Protein AF-A0A852YYV8-F1 (afdb_monomer_lite)

Sequence (113 aa):
MIDIGVHVNAPAAAVASEHDHPEGDKSMAGVEEVRAGIALANQKASESVAALQQATLSLEEAQQALANATQGSGQEEIQHAYGMLAEAAQSLNGVQGTINASITSAENYAGRL

pLDDT: mean 83.23, std 17.16, range [45.53, 97.81]

Foldseek 3Di:
DDDDDDDDDDDDDDDDDPPPDPPPPVVVVVLVVLLVVLVVLLVVLVVVLVVLVVVLVVLVVVLVVLCVVCVVPPDVVSVVVNVVSVVSSVVSVVVSVVSVVVNVVSVVVSVVD

Organism: NCBI:txid1470178

Structure (mmCIF, N/CA/C/O backbone):
data_AF-A0A852YYV8-F1
#
_entry.id   AF-A0A852YYV8-F1
#
loop_
_atom_site.group_PDB
_atom_site.id
_atom_site.type_symbol
_atom_site.label_atom_id
_atom_site.label_alt_id
_atom_site.label_comp_id
_atom_site.label_asym_id
_atom_site.label_entity_id
_atom_site.label_seq_id
_atom_site.pdbx_PDB_ins_code
_atom_site.Cartn_x
_atom_site.Cartn_y
_atom_site.Cartn_z
_atom_site.occupancy
_atom_site.B_iso_or_equiv
_atom_site.auth_seq_id
_atom_site.auth_comp_id
_atom_site.auth_asym_id
_atom_site.auth_atom_id
_atom_site.pdbx_PDB_model_num
ATOM 1 N N . MET A 1 1 ? 58.011 -47.202 -66.167 1.00 45.53 1 MET A N 1
ATOM 2 C CA . MET A 1 1 ? 58.289 -46.462 -64.920 1.00 45.53 1 MET A CA 1
ATOM 3 C C . MET A 1 1 ? 59.541 -45.642 -65.152 1.00 45.53 1 MET A C 1
ATOM 5 O O . MET A 1 1 ? 60.603 -46.229 -65.291 1.00 45.53 1 MET A O 1
ATOM 9 N N . ILE A 1 2 ? 59.395 -44.326 -65.306 1.00 48.50 2 ILE A N 1
ATOM 10 C CA . ILE A 1 2 ? 60.509 -43.374 -65.346 1.00 48.50 2 ILE A CA 1
ATOM 11 C C . ILE A 1 2 ? 60.187 -42.332 -64.279 1.00 48.50 2 ILE A C 1
ATOM 13 O O . ILE A 1 2 ? 59.132 -41.703 -64.328 1.00 48.50 2 ILE A O 1
ATOM 17 N N . ASP A 1 3 ? 61.075 -42.258 -63.298 1.00 50.72 3 ASP A N 1
ATOM 18 C CA . ASP A 1 3 ? 61.085 -41.336 -62.172 1.00 50.72 3 ASP A CA 1
ATOM 19 C C . ASP A 1 3 ? 61.793 -40.049 -62.624 1.00 50.72 3 ASP A C 1
ATOM 21 O O . ASP A 1 3 ? 62.926 -40.106 -63.109 1.00 50.72 3 ASP A O 1
ATOM 25 N N . ILE A 1 4 ? 61.113 -38.904 -62.539 1.00 59.09 4 ILE A N 1
ATOM 26 C CA . ILE A 1 4 ? 61.728 -37.581 -62.697 1.00 59.09 4 ILE A CA 1
ATOM 27 C C . ILE A 1 4 ? 61.326 -36.765 -61.475 1.00 59.09 4 ILE A C 1
ATOM 29 O O . ILE A 1 4 ? 60.238 -36.192 -61.410 1.00 59.09 4 ILE A O 1
ATOM 33 N N . GLY A 1 5 ? 62.231 -36.727 -60.503 1.00 57.09 5 GLY A N 1
ATOM 34 C CA . GLY A 1 5 ? 62.172 -35.792 -59.396 1.00 57.09 5 GLY A CA 1
ATOM 35 C C . GLY A 1 5 ? 62.354 -34.352 -59.874 1.00 57.09 5 GLY A C 1
ATOM 36 O O . GLY A 1 5 ? 63.307 -34.032 -60.583 1.00 57.09 5 GLY A O 1
ATOM 37 N N . VAL A 1 6 ? 61.475 -33.467 -59.410 1.00 63.75 6 VAL A N 1
ATOM 38 C CA . VAL A 1 6 ? 61.776 -32.041 -59.270 1.00 63.75 6 VAL A CA 1
ATOM 39 C C . VAL A 1 6 ? 61.447 -31.648 -57.839 1.00 63.75 6 VAL A C 1
ATOM 41 O O . VAL A 1 6 ? 60.295 -31.609 -57.418 1.00 63.75 6 VAL A O 1
ATOM 44 N N . HIS A 1 7 ? 62.512 -31.397 -57.091 1.00 58.03 7 HIS A N 1
ATOM 45 C CA . HIS A 1 7 ? 62.508 -30.847 -55.751 1.00 58.03 7 HIS A CA 1
ATOM 46 C C . HIS A 1 7 ? 62.749 -29.344 -55.875 1.00 58.03 7 HIS A C 1
ATOM 48 O O . HIS A 1 7 ? 63.875 -28.962 -56.180 1.00 58.03 7 HIS A O 1
ATOM 54 N N . VAL A 1 8 ? 61.747 -28.489 -55.642 1.00 58.22 8 VAL A N 1
ATOM 55 C CA . VAL A 1 8 ? 62.016 -27.084 -55.289 1.00 58.22 8 VAL A CA 1
ATOM 56 C C . VAL A 1 8 ? 60.892 -26.469 -54.440 1.00 58.22 8 VAL A C 1
ATOM 58 O O . VAL A 1 8 ? 59.741 -26.416 -54.858 1.00 58.22 8 VAL A O 1
ATOM 61 N N . ASN A 1 9 ? 61.323 -25.917 -53.303 1.00 47.66 9 ASN A N 1
ATOM 62 C CA . ASN A 1 9 ? 60.816 -24.735 -52.592 1.00 47.66 9 ASN A CA 1
ATOM 63 C C . ASN A 1 9 ? 59.509 -24.801 -51.766 1.00 47.66 9 ASN A C 1
ATOM 65 O O . ASN A 1 9 ? 58.405 -24.652 -52.277 1.00 47.66 9 ASN A O 1
ATOM 69 N N . ALA A 1 10 ? 59.669 -24.842 -50.439 1.00 51.47 10 ALA A N 1
ATOM 70 C CA . ALA A 1 10 ? 58.820 -24.106 -49.486 1.00 51.47 10 ALA A CA 1
ATOM 71 C C . ALA A 1 10 ? 59.437 -22.695 -49.260 1.00 51.47 10 ALA A C 1
ATOM 73 O O . ALA A 1 10 ? 60.581 -22.519 -49.685 1.00 51.47 10 ALA A O 1
ATOM 74 N N . PRO A 1 11 ? 58.826 -21.708 -48.557 1.00 59.34 11 PRO A N 1
ATOM 75 C CA . PRO A 1 11 ? 57.546 -21.674 -47.832 1.00 59.34 11 PRO A CA 1
ATOM 76 C C . PRO A 1 11 ? 56.717 -20.377 -48.089 1.00 59.34 11 PRO A C 1
ATOM 78 O O . PRO A 1 11 ? 57.110 -19.517 -48.867 1.00 59.34 11 PRO A O 1
ATOM 81 N N . ALA A 1 12 ? 55.627 -20.213 -47.323 1.00 49.19 12 ALA A N 1
ATOM 82 C CA . ALA A 1 12 ? 54.909 -18.961 -47.009 1.00 49.19 12 ALA A CA 1
ATOM 83 C C . ALA A 1 12 ? 53.670 -18.590 -47.852 1.00 49.19 12 ALA A C 1
ATOM 85 O O . ALA A 1 12 ? 53.728 -17.805 -48.790 1.00 49.19 12 ALA A O 1
ATOM 86 N N . ALA A 1 13 ? 52.509 -19.034 -47.367 1.00 49.56 13 ALA A N 1
ATOM 87 C CA . ALA A 1 13 ? 51.333 -18.174 -47.234 1.00 49.56 13 ALA A CA 1
ATOM 88 C C . ALA A 1 13 ? 50.503 -18.693 -46.054 1.00 49.56 13 ALA A C 1
ATOM 90 O O . ALA A 1 13 ? 49.645 -19.562 -46.185 1.00 49.56 13 ALA A O 1
ATOM 91 N N . ALA A 1 14 ? 50.854 -18.205 -44.868 1.00 51.88 14 ALA A N 1
ATOM 92 C CA . ALA A 1 14 ? 49.982 -18.257 -43.714 1.00 51.88 14 ALA A CA 1
ATOM 93 C C . ALA A 1 14 ? 48.858 -17.222 -43.879 1.00 51.88 14 ALA A C 1
ATOM 95 O O . ALA A 1 14 ? 49.094 -16.142 -44.415 1.00 51.88 14 ALA A O 1
ATOM 96 N N . VAL A 1 15 ? 47.707 -17.545 -43.284 1.00 56.81 15 VAL A N 1
ATOM 97 C CA . VAL A 1 15 ? 46.663 -16.619 -42.818 1.00 56.81 15 VAL A CA 1
ATOM 98 C C . VAL A 1 15 ? 45.735 -16.014 -43.881 1.00 56.81 15 VAL A C 1
ATOM 100 O O . VAL A 1 15 ? 46.037 -15.026 -44.535 1.00 56.81 15 VAL A O 1
ATOM 103 N N . ALA A 1 16 ? 44.531 -16.586 -43.949 1.00 52.75 16 ALA A N 1
ATOM 104 C CA . ALA A 1 16 ? 43.289 -15.871 -43.645 1.00 52.75 16 ALA A 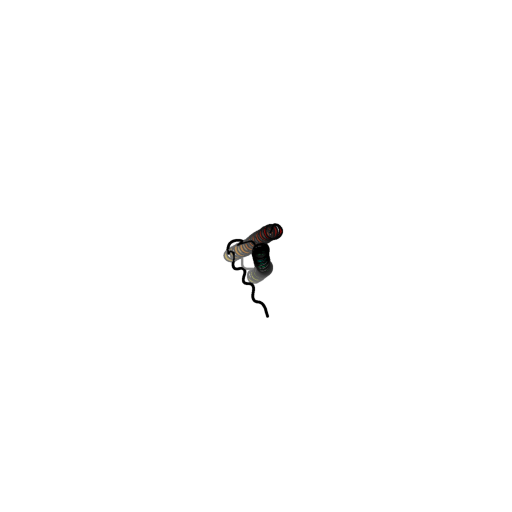CA 1
ATOM 105 C C . ALA A 1 16 ? 42.161 -16.905 -43.473 1.00 52.75 16 ALA A C 1
ATOM 107 O O . ALA A 1 16 ? 41.320 -17.089 -44.347 1.00 52.75 16 ALA A O 1
ATOM 108 N N . SER A 1 17 ? 42.179 -17.638 -42.354 1.00 54.78 17 SER A N 1
ATOM 109 C CA . SER A 1 17 ? 40.946 -18.259 -41.873 1.00 54.78 17 SER A CA 1
ATOM 110 C C . SER A 1 17 ? 40.049 -17.135 -41.385 1.00 54.78 17 SER A C 1
ATOM 112 O O . SER A 1 17 ? 40.372 -16.466 -40.406 1.00 54.78 17 SER A O 1
ATOM 114 N N . GLU A 1 18 ? 38.964 -16.947 -42.124 1.00 58.69 18 GLU A N 1
ATOM 115 C CA . GLU A 1 18 ? 37.740 -16.257 -41.747 1.00 58.69 18 GLU A CA 1
ATOM 116 C C . GLU A 1 18 ? 37.388 -16.599 -40.291 1.00 58.69 18 GLU A C 1
ATOM 118 O O . GLU A 1 18 ? 36.867 -17.673 -39.987 1.00 58.69 18 GLU A O 1
ATOM 123 N N . HIS A 1 19 ? 37.771 -15.723 -39.367 1.00 55.34 19 HIS A N 1
ATOM 124 C CA . HIS A 1 19 ? 37.335 -15.794 -37.984 1.00 55.34 19 HIS A CA 1
ATOM 125 C C . HIS A 1 19 ? 36.179 -14.812 -37.841 1.00 55.34 19 HIS A C 1
ATOM 127 O O . HIS A 1 19 ? 36.351 -13.662 -37.440 1.00 55.34 19 HIS A O 1
ATOM 133 N N . ASP A 1 20 ? 35.014 -15.287 -38.272 1.00 56.28 20 ASP A N 1
ATOM 134 C CA . ASP A 1 20 ? 33.718 -14.710 -37.954 1.00 56.28 20 ASP A CA 1
ATOM 135 C C . ASP A 1 20 ? 33.560 -14.762 -36.425 1.00 56.28 20 ASP A C 1
ATOM 137 O O . ASP A 1 20 ? 33.372 -15.827 -35.834 1.00 56.28 20 ASP A O 1
ATOM 141 N N . HIS A 1 21 ? 33.781 -13.622 -35.767 1.00 58.09 21 HIS A N 1
ATOM 142 C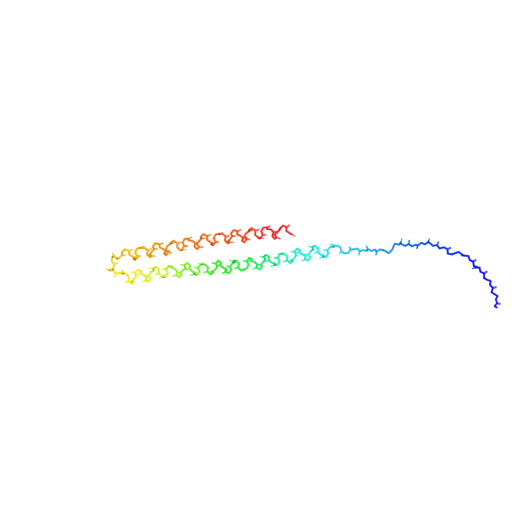 CA . HIS A 1 21 ? 33.568 -13.462 -34.333 1.00 58.09 21 HIS A CA 1
ATOM 143 C C . HIS A 1 21 ? 32.075 -13.190 -34.087 1.00 58.09 21 HIS A C 1
ATOM 145 O O . HIS A 1 21 ? 31.585 -12.122 -34.464 1.00 58.09 21 HIS A O 1
ATOM 151 N N . PRO A 1 22 ? 31.345 -14.079 -33.391 1.00 56.00 22 PRO A N 1
ATOM 152 C CA . PRO A 1 22 ? 29.987 -13.801 -32.947 1.00 56.00 22 PRO A CA 1
ATOM 153 C C . PRO A 1 22 ? 30.021 -12.865 -31.726 1.00 56.00 22 PRO A C 1
ATOM 155 O O . PRO A 1 22 ? 30.002 -13.310 -30.577 1.00 56.00 22 PRO A O 1
ATOM 158 N N . GLU A 1 23 ? 30.073 -11.551 -31.951 1.00 55.84 23 GLU A N 1
ATOM 159 C CA . GLU A 1 23 ? 29.862 -10.546 -30.891 1.00 55.84 23 GLU A CA 1
ATOM 160 C C . GLU A 1 23 ? 28.384 -10.132 -30.728 1.00 55.84 23 GLU A C 1
ATOM 162 O O . GLU A 1 23 ? 28.043 -9.428 -29.782 1.00 55.84 23 GLU A O 1
ATOM 167 N N . GLY A 1 24 ? 27.474 -10.626 -31.578 1.00 54.66 24 GLY A N 1
ATOM 168 C CA . GLY A 1 24 ? 26.037 -10.316 -31.501 1.00 54.66 24 GLY A CA 1
ATOM 169 C C . GLY A 1 24 ? 25.245 -11.062 -30.415 1.00 54.66 24 GLY A C 1
ATOM 170 O O . GLY A 1 24 ? 24.159 -10.625 -30.050 1.00 54.66 24 GLY A O 1
ATOM 171 N N . ASP A 1 25 ? 25.774 -12.161 -29.871 1.00 53.62 25 ASP A N 1
ATOM 172 C CA . ASP A 1 25 ? 25.022 -13.078 -28.994 1.00 53.62 25 ASP A CA 1
ATOM 173 C C . ASP A 1 25 ? 25.114 -12.699 -27.501 1.00 53.62 25 ASP A C 1
ATOM 175 O O . ASP A 1 25 ? 24.139 -12.762 -26.755 1.00 53.62 25 ASP A O 1
ATOM 179 N N . LYS A 1 26 ? 26.270 -12.187 -27.051 1.00 58.72 26 LYS A N 1
ATOM 180 C CA . LYS A 1 26 ? 26.484 -11.844 -25.630 1.00 58.72 26 LYS A CA 1
ATOM 181 C C . LYS A 1 26 ? 25.779 -10.555 -25.201 1.00 58.72 26 LYS A C 1
ATOM 183 O O . LYS A 1 26 ? 25.351 -10.449 -24.054 1.00 58.72 26 LYS A O 1
ATOM 188 N N . SER A 1 27 ? 25.649 -9.580 -26.102 1.00 63.31 27 SER A N 1
ATOM 189 C CA . SER A 1 27 ? 24.951 -8.322 -25.810 1.00 63.31 27 SER A CA 1
ATOM 190 C C . SER A 1 27 ? 23.432 -8.499 -25.780 1.00 63.31 27 SER A C 1
ATOM 192 O O . SER A 1 27 ? 22.784 -7.916 -24.916 1.00 63.31 27 SER A O 1
ATOM 194 N N . MET A 1 28 ? 22.870 -9.338 -26.658 1.00 63.78 28 MET A N 1
ATOM 195 C CA . MET A 1 28 ? 21.432 -9.630 -26.663 1.00 63.78 28 MET A CA 1
ATOM 196 C C . MET A 1 28 ? 21.025 -10.511 -25.474 1.00 63.78 28 MET A C 1
ATOM 198 O O . MET A 1 28 ? 20.054 -10.179 -24.799 1.00 63.78 28 MET A O 1
ATOM 202 N N . ALA A 1 29 ? 21.815 -11.536 -25.125 1.00 63.41 29 ALA A N 1
ATOM 203 C CA . ALA A 1 29 ? 21.560 -12.367 -23.945 1.00 63.41 29 ALA A CA 1
ATOM 204 C C . ALA A 1 29 ? 21.588 -11.563 -22.628 1.00 63.41 29 ALA A C 1
ATOM 206 O O . ALA A 1 29 ? 20.727 -11.745 -21.769 1.00 63.41 29 ALA A O 1
ATOM 207 N N . GLY A 1 30 ? 22.527 -10.618 -22.481 1.00 80.69 30 GLY A N 1
ATOM 208 C CA . GLY A 1 30 ? 22.581 -9.742 -21.304 1.00 80.69 30 GLY A CA 1
ATOM 209 C C . GLY A 1 30 ? 21.404 -8.762 -21.224 1.00 80.69 30 GLY A C 1
ATOM 210 O O . GLY A 1 30 ? 20.885 -8.498 -20.141 1.00 80.69 30 GLY A O 1
ATOM 211 N N . VAL A 1 31 ? 20.936 -8.245 -22.364 1.00 85.25 31 VAL A N 1
ATOM 21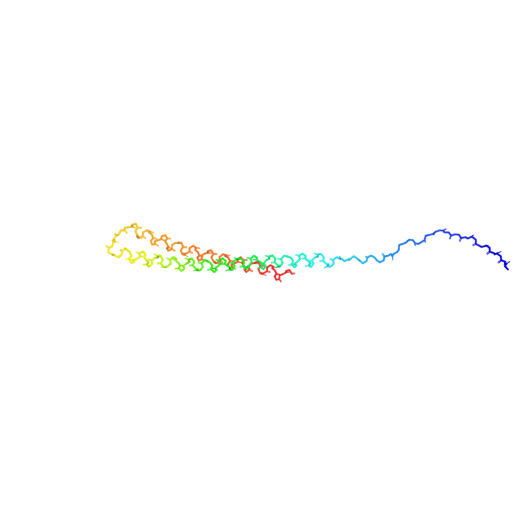2 C CA . VAL A 1 31 ? 19.748 -7.379 -22.426 1.00 85.25 31 VAL A CA 1
ATOM 213 C C . VAL A 1 31 ? 18.477 -8.147 -22.058 1.00 85.25 31 VAL A C 1
ATOM 215 O O . VAL A 1 31 ? 17.657 -7.644 -21.288 1.00 85.25 31 VAL A O 1
ATOM 218 N N . GLU A 1 32 ? 18.310 -9.362 -22.576 1.00 86.62 32 GLU A N 1
ATOM 219 C CA . GLU A 1 32 ? 17.166 -10.222 -22.264 1.00 86.62 32 GLU A CA 1
ATOM 220 C C . GLU A 1 32 ? 17.132 -10.617 -20.783 1.00 86.62 32 GLU A C 1
ATOM 222 O O . GLU A 1 32 ? 16.071 -10.554 -20.159 1.00 86.62 32 GLU A O 1
ATOM 227 N N . GLU A 1 33 ? 18.286 -10.930 -20.188 1.00 89.62 33 GLU A N 1
ATOM 228 C CA . GLU A 1 33 ? 18.404 -11.223 -18.757 1.00 89.62 33 GLU A CA 1
ATOM 229 C C . GLU A 1 33 ? 18.002 -10.018 -17.893 1.00 89.62 33 GLU A C 1
ATOM 231 O O . GLU A 1 33 ? 17.225 -10.155 -16.943 1.00 89.62 33 GLU A O 1
ATOM 236 N N . VAL A 1 34 ? 18.447 -8.811 -18.258 1.00 91.06 34 VAL A N 1
ATOM 237 C CA . VAL A 1 34 ? 18.059 -7.578 -17.557 1.00 91.06 34 VAL A CA 1
ATOM 238 C C . VAL A 1 34 ? 16.557 -7.313 -17.695 1.00 91.06 34 VAL A C 1
ATOM 240 O O . VAL A 1 34 ? 15.899 -7.004 -16.699 1.00 91.06 34 VAL A O 1
ATOM 243 N N . ARG A 1 35 ? 15.979 -7.476 -18.893 1.00 90.25 35 ARG A N 1
ATOM 244 C CA . ARG A 1 35 ? 14.528 -7.328 -19.111 1.00 90.25 35 ARG A CA 1
ATOM 245 C C . ARG A 1 35 ? 13.728 -8.332 -18.277 1.00 90.25 35 ARG A C 1
ATOM 247 O O . ARG A 1 35 ? 12.736 -7.945 -17.660 1.00 90.25 35 ARG A O 1
ATOM 254 N N . ALA A 1 36 ? 14.168 -9.588 -18.213 1.00 93.00 36 ALA A N 1
ATOM 255 C CA . ALA A 1 36 ? 13.536 -10.622 -17.396 1.00 93.00 36 ALA A CA 1
ATOM 256 C C . ALA A 1 36 ? 13.628 -10.302 -15.893 1.00 93.00 36 ALA A C 1
ATOM 258 O O . ALA A 1 36 ? 12.640 -10.441 -15.167 1.00 93.00 36 ALA A O 1
ATOM 259 N N . GLY A 1 37 ? 14.780 -9.809 -15.429 1.00 94.50 37 GLY A N 1
ATOM 260 C CA . GLY A 1 37 ? 14.970 -9.364 -14.048 1.00 94.50 37 GLY A CA 1
ATOM 261 C C . GLY A 1 37 ? 14.046 -8.204 -13.665 1.00 94.50 37 GLY A C 1
ATOM 262 O O . GLY A 1 37 ? 13.431 -8.228 -12.597 1.00 94.50 37 GLY A O 1
ATOM 263 N N . ILE A 1 38 ? 13.884 -7.222 -14.556 1.00 94.88 38 ILE A N 1
ATOM 264 C CA . ILE A 1 38 ? 12.956 -6.097 -14.363 1.00 94.88 38 ILE A CA 1
ATOM 265 C C . ILE A 1 38 ? 11.506 -6.578 -14.328 1.00 94.88 38 ILE A C 1
ATOM 267 O O . ILE A 1 38 ? 10.758 -6.180 -13.437 1.00 94.88 38 ILE A O 1
ATOM 271 N N . ALA A 1 39 ? 11.113 -7.464 -15.246 1.00 94.88 39 ALA A N 1
ATOM 272 C CA . ALA A 1 39 ? 9.770 -8.038 -15.256 1.00 94.88 39 ALA A CA 1
ATOM 273 C C . ALA A 1 39 ? 9.450 -8.749 -13.929 1.00 94.88 39 ALA A C 1
ATOM 275 O O . ALA A 1 39 ? 8.389 -8.522 -13.346 1.00 94.88 39 ALA A O 1
ATOM 276 N N . LEU A 1 40 ? 10.393 -9.535 -13.398 1.00 96.31 40 LEU A N 1
ATOM 277 C CA . LEU A 1 40 ? 10.241 -10.192 -12.099 1.00 96.31 40 LEU A CA 1
ATOM 278 C C . LEU A 1 40 ? 10.137 -9.185 -10.941 1.00 96.31 40 LEU A C 1
ATOM 280 O O . LEU A 1 40 ? 9.303 -9.352 -10.048 1.00 96.31 40 LEU A O 1
ATOM 284 N N . ALA A 1 41 ? 10.972 -8.143 -10.937 1.00 95.75 41 ALA A N 1
ATOM 285 C CA . ALA A 1 41 ? 10.922 -7.098 -9.916 1.00 95.75 41 ALA A CA 1
ATOM 286 C C . ALA A 1 41 ? 9.571 -6.360 -9.932 1.00 95.75 41 ALA A C 1
ATOM 288 O O . ALA A 1 41 ? 8.961 -6.175 -8.878 1.00 95.75 41 ALA A O 1
ATOM 289 N N . ASN A 1 42 ? 9.065 -6.019 -11.120 1.00 96.94 42 ASN A N 1
ATOM 290 C CA . ASN A 1 42 ? 7.769 -5.363 -11.298 1.00 96.94 42 ASN A CA 1
ATOM 291 C C . ASN A 1 42 ? 6.600 -6.255 -10.881 1.00 96.94 42 ASN A C 1
ATOM 293 O O . ASN A 1 42 ? 5.646 -5.768 -10.272 1.00 96.94 42 ASN A O 1
ATOM 297 N N . GLN A 1 43 ? 6.683 -7.559 -11.150 1.00 97.25 43 GLN A N 1
ATOM 298 C CA . GLN A 1 43 ? 5.692 -8.517 -10.672 1.00 97.25 43 GLN A CA 1
ATOM 299 C C . GLN A 1 43 ? 5.616 -8.498 -9.137 1.00 97.25 43 GLN A C 1
ATOM 301 O O . GLN A 1 43 ? 4.543 -8.284 -8.577 1.00 97.25 43 GLN A O 1
ATOM 306 N N . LYS A 1 44 ? 6.756 -8.631 -8.448 1.00 97.44 44 LYS A N 1
ATOM 307 C CA . LYS A 1 44 ? 6.817 -8.598 -6.973 1.00 97.44 44 LYS A CA 1
ATOM 308 C C . LYS A 1 44 ? 6.359 -7.259 -6.390 1.00 97.44 44 LYS A C 1
ATOM 310 O O . LYS A 1 44 ? 5.711 -7.213 -5.343 1.00 97.44 44 LYS A O 1
ATOM 315 N N . ALA A 1 45 ? 6.689 -6.162 -7.063 1.00 97.12 45 ALA A N 1
ATOM 316 C CA . ALA A 1 45 ? 6.224 -4.832 -6.698 1.00 97.12 45 ALA A CA 1
ATOM 317 C C . ALA A 1 45 ? 4.692 -4.722 -6.822 1.00 97.12 45 ALA A C 1
ATOM 319 O O . ALA A 1 45 ? 4.036 -4.228 -5.907 1.00 97.12 45 ALA A O 1
ATOM 320 N N . SER A 1 46 ? 4.108 -5.264 -7.894 1.00 96.75 46 SER A N 1
ATOM 321 C CA . SER A 1 46 ? 2.653 -5.298 -8.104 1.00 96.75 46 SER A CA 1
ATOM 322 C C . SER A 1 46 ? 1.937 -6.168 -7.064 1.00 96.75 46 SER A C 1
ATOM 324 O O . SER A 1 46 ? 0.911 -5.764 -6.519 1.00 96.75 46 SER A O 1
ATOM 326 N N . GLU A 1 47 ? 2.509 -7.327 -6.720 1.00 97.56 47 GLU A N 1
ATOM 327 C CA . GLU A 1 47 ? 2.031 -8.177 -5.617 1.00 97.56 47 GLU A CA 1
ATOM 328 C C . GLU A 1 47 ? 2.032 -7.411 -4.283 1.00 97.56 47 GLU A C 1
ATOM 330 O O . GLU A 1 47 ? 1.083 -7.502 -3.502 1.00 97.56 47 GLU A O 1
ATOM 335 N N . SER A 1 48 ? 3.062 -6.593 -4.048 1.00 96.56 48 SER A N 1
ATOM 336 C CA . SER A 1 48 ? 3.155 -5.750 -2.853 1.00 96.56 48 SER A CA 1
ATOM 337 C C . SER A 1 48 ? 2.071 -4.670 -2.829 1.00 96.56 48 SER A C 1
ATOM 339 O O . SER A 1 48 ? 1.472 -4.445 -1.783 1.00 96.56 48 SER A O 1
ATOM 341 N N . VAL A 1 49 ? 1.755 -4.034 -3.965 1.00 97.06 49 VAL A N 1
ATOM 342 C CA . VAL A 1 49 ? 0.643 -3.067 -4.056 1.00 97.06 49 VAL A CA 1
ATOM 343 C C . VAL A 1 49 ? -0.685 -3.728 -3.692 1.00 97.06 49 VAL A C 1
ATOM 345 O O . VAL A 1 49 ? -1.438 -3.169 -2.897 1.00 97.06 49 VAL A O 1
ATOM 348 N N . ALA A 1 50 ? -0.954 -4.933 -4.198 1.00 96.62 50 ALA A N 1
ATOM 349 C CA . ALA A 1 50 ? -2.166 -5.669 -3.846 1.00 96.62 50 ALA A CA 1
ATOM 350 C C . ALA A 1 50 ? -2.233 -5.975 -2.339 1.00 96.62 50 ALA A C 1
ATOM 352 O O . ALA A 1 50 ? -3.269 -5.766 -1.708 1.00 96.62 50 ALA A O 1
ATOM 353 N N . ALA A 1 51 ? -1.120 -6.402 -1.735 1.00 97.31 51 ALA A N 1
ATOM 354 C CA . ALA A 1 51 ? -1.044 -6.632 -0.294 1.00 97.31 51 ALA A CA 1
ATOM 355 C C . ALA A 1 51 ? -1.266 -5.344 0.520 1.00 97.31 51 ALA A C 1
ATOM 357 O O . ALA A 1 51 ? -1.953 -5.373 1.539 1.00 97.31 51 ALA A O 1
ATOM 358 N N . LEU A 1 52 ? -0.739 -4.206 0.060 1.00 96.81 52 LEU A N 1
ATOM 359 C CA . LEU A 1 52 ? -0.952 -2.906 0.701 1.00 96.81 52 LEU A CA 1
ATOM 360 C C . LEU A 1 52 ? -2.413 -2.459 0.620 1.00 96.81 52 LEU A C 1
ATOM 362 O O . LEU A 1 52 ? -2.934 -1.945 1.604 1.00 96.81 52 LEU A O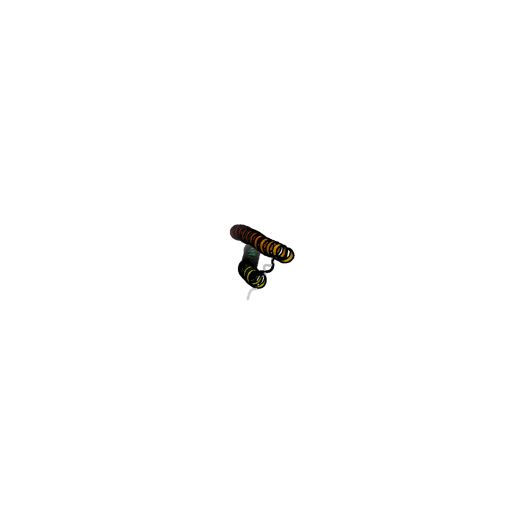 1
ATOM 366 N N . GLN A 1 53 ? -3.091 -2.696 -0.505 1.00 95.94 53 GLN A N 1
ATOM 367 C CA . GLN A 1 53 ? -4.526 -2.427 -0.634 1.00 95.94 53 GLN A CA 1
ATOM 368 C C . GLN A 1 53 ? -5.341 -3.265 0.354 1.00 95.94 53 GLN A C 1
ATOM 370 O O . GLN A 1 53 ? -6.222 -2.735 1.027 1.00 95.94 53 GLN A O 1
ATOM 375 N N . GLN A 1 54 ? -5.014 -4.554 0.496 1.00 97.00 54 GLN A N 1
ATOM 376 C CA . GLN A 1 54 ? -5.646 -5.406 1.507 1.00 97.00 54 GLN A CA 1
ATOM 377 C C . GLN A 1 54 ? -5.363 -4.910 2.929 1.00 97.00 54 GLN A C 1
ATOM 379 O O . GLN A 1 54 ? -6.277 -4.845 3.744 1.00 97.00 54 GLN A O 1
ATOM 384 N N . ALA A 1 55 ? -4.131 -4.487 3.220 1.00 96.81 55 ALA A N 1
ATOM 385 C CA . ALA A 1 55 ? -3.789 -3.915 4.518 1.00 96.81 55 ALA A CA 1
ATOM 386 C C . ALA A 1 55 ? -4.590 -2.636 4.816 1.00 96.81 55 ALA A C 1
ATOM 388 O O . ALA A 1 55 ? -5.064 -2.469 5.936 1.00 96.81 55 ALA A O 1
ATOM 389 N N . THR A 1 56 ? -4.796 -1.759 3.826 1.00 95.62 56 THR A N 1
ATOM 390 C CA . THR A 1 56 ? -5.659 -0.576 3.972 1.00 95.62 56 THR A CA 1
ATOM 391 C C . THR A 1 56 ? -7.098 -0.967 4.313 1.00 95.62 56 THR A C 1
ATOM 393 O O . THR A 1 56 ? -7.650 -0.407 5.255 1.00 95.62 56 THR A O 1
ATOM 396 N N . LEU A 1 57 ? -7.674 -1.966 3.634 1.00 96.38 57 LEU A N 1
ATOM 397 C CA . LEU A 1 57 ? -9.018 -2.467 3.952 1.00 96.38 57 LEU A CA 1
ATOM 398 C C . LEU A 1 57 ? -9.098 -2.999 5.391 1.00 96.38 57 LEU A C 1
ATOM 400 O O . LEU A 1 57 ? -9.997 -2.628 6.140 1.00 96.38 57 LEU A O 1
ATOM 404 N N . SER A 1 58 ? -8.119 -3.800 5.822 1.00 97.06 58 SER A N 1
ATOM 405 C CA . SER A 1 58 ? -8.079 -4.310 7.198 1.00 97.06 58 SER A CA 1
ATOM 406 C C . SER A 1 58 ? -7.933 -3.201 8.247 1.00 97.06 58 SER A C 1
ATOM 408 O O . SER A 1 58 ? -8.447 -3.337 9.357 1.00 97.06 58 SER A O 1
ATOM 410 N N . LEU A 1 59 ? -7.256 -2.093 7.924 1.00 95.56 59 LEU A N 1
ATOM 411 C CA . LEU A 1 59 ? -7.192 -0.926 8.810 1.00 95.56 59 LEU A CA 1
ATOM 412 C C . LEU A 1 59 ? -8.551 -0.225 8.929 1.00 95.56 59 LEU A C 1
ATOM 414 O O . LEU A 1 59 ? -8.926 0.165 10.034 1.00 95.56 59 LEU A O 1
ATOM 418 N N . GLU A 1 60 ? -9.302 -0.094 7.835 1.00 93.81 60 GLU A N 1
A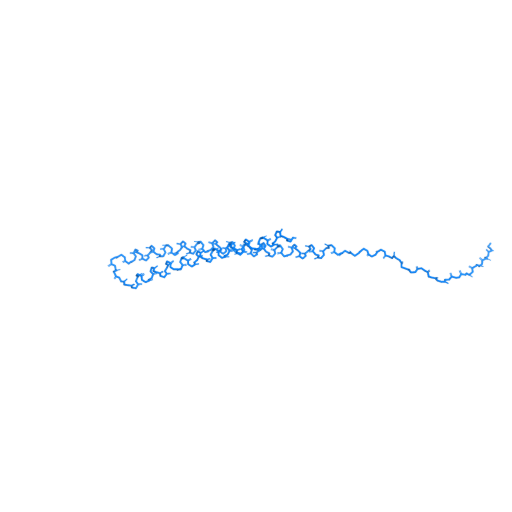TOM 419 C CA . GLU A 1 60 ? -10.662 0.466 7.854 1.00 93.81 60 GLU A CA 1
ATOM 420 C C . GLU A 1 60 ? -11.618 -0.408 8.682 1.00 93.81 60 GLU A C 1
ATOM 422 O O . GLU A 1 60 ? -12.385 0.101 9.504 1.00 93.81 60 GLU A O 1
ATOM 427 N N . GLU A 1 61 ? -11.530 -1.732 8.536 1.00 95.69 61 GLU A N 1
ATOM 428 C CA . GLU A 1 61 ? -12.276 -2.687 9.362 1.00 95.69 61 GLU A CA 1
ATOM 429 C C . GLU A 1 61 ? -11.898 -2.565 10.845 1.00 95.69 61 GLU A C 1
ATOM 431 O O . GLU A 1 61 ? -12.775 -2.540 11.712 1.00 95.69 61 GLU A O 1
ATOM 436 N N . ALA A 1 62 ? -10.604 -2.423 11.154 1.00 93.88 62 ALA A N 1
ATOM 437 C CA . ALA A 1 62 ? -10.129 -2.216 12.519 1.00 93.88 62 ALA A CA 1
ATOM 438 C C . ALA A 1 62 ? -10.652 -0.900 13.117 1.00 93.88 62 ALA A C 1
ATOM 440 O O . ALA A 1 62 ? -11.061 -0.882 14.279 1.00 93.88 62 ALA A O 1
ATOM 441 N N . GLN A 1 63 ? -10.703 0.183 12.332 1.00 92.88 63 GLN A N 1
ATOM 442 C CA . GLN A 1 63 ? -11.305 1.451 12.756 1.00 92.88 63 GLN A CA 1
ATOM 443 C C . GLN A 1 63 ? -12.794 1.285 13.080 1.00 92.88 63 GLN A C 1
ATOM 445 O O . GLN A 1 63 ? -13.253 1.767 14.115 1.00 92.88 63 GLN A O 1
ATOM 450 N N . GLN A 1 64 ? -13.554 0.572 12.247 1.00 92.94 64 GLN A N 1
ATOM 451 C CA . GLN A 1 64 ? -14.974 0.310 12.507 1.00 92.94 64 GLN A CA 1
ATOM 452 C C . GLN A 1 64 ? -15.182 -0.576 13.741 1.00 92.94 64 GLN A C 1
ATOM 454 O O . GLN A 1 64 ? -16.052 -0.297 14.569 1.00 92.94 64 GLN A O 1
ATOM 459 N N . ALA A 1 65 ? -14.376 -1.628 13.893 1.00 93.75 65 ALA A N 1
ATOM 460 C CA . ALA A 1 65 ? -14.428 -2.514 15.050 1.00 93.75 65 ALA A CA 1
ATOM 461 C C . ALA A 1 65 ? -14.119 -1.758 16.348 1.00 93.75 65 ALA A C 1
ATOM 463 O O . ALA A 1 65 ? -14.843 -1.907 17.335 1.00 93.75 65 ALA A O 1
ATOM 464 N N . LEU A 1 66 ? -13.096 -0.897 16.323 1.00 91.00 66 LEU A N 1
ATOM 465 C CA . LEU A 1 66 ? -12.761 -0.023 17.440 1.00 91.00 66 LEU A CA 1
ATOM 466 C C . LEU A 1 66 ? -13.922 0.929 17.752 1.00 91.00 66 LEU A C 1
ATOM 468 O O . LEU A 1 66 ? -14.309 1.028 18.912 1.00 91.00 66 LEU A O 1
ATOM 472 N N . ALA A 1 67 ? -14.549 1.532 16.735 1.00 89.94 67 ALA A N 1
ATOM 473 C CA . ALA A 1 67 ? -15.688 2.443 16.911 1.00 89.94 67 ALA A CA 1
ATOM 474 C C . ALA A 1 67 ? -16.833 1.779 17.632 1.00 89.94 67 ALA A C 1
ATOM 476 O O . ALA A 1 67 ? -17.336 2.331 18.608 1.00 89.94 67 ALA A O 1
ATOM 477 N N . ASN A 1 68 ? -17.180 0.571 17.215 1.00 91.12 68 ASN A N 1
ATOM 478 C CA . ASN A 1 68 ? -18.232 -0.203 17.846 1.00 91.12 68 ASN A CA 1
ATOM 479 C C . ASN A 1 68 ? -17.878 -0.588 19.288 1.00 91.12 68 ASN A C 1
ATOM 481 O O . ASN A 1 68 ? -18.722 -0.462 20.171 1.00 91.12 68 ASN A O 1
ATOM 485 N N . ALA A 1 69 ? -16.634 -0.999 19.548 1.00 90.31 69 ALA A N 1
ATOM 486 C CA . ALA A 1 69 ? -16.180 -1.369 20.888 1.00 90.31 69 ALA A CA 1
ATOM 487 C C . ALA A 1 69 ? -16.130 -0.177 21.859 1.00 90.31 69 ALA A C 1
ATOM 489 O O . ALA A 1 69 ? -16.273 -0.354 23.068 1.00 90.31 69 ALA A O 1
ATOM 490 N N . THR A 1 70 ? -15.935 1.037 21.341 1.00 89.75 70 THR A N 1
ATOM 491 C CA . THR A 1 70 ? -15.774 2.256 22.144 1.00 89.75 70 THR A CA 1
ATOM 492 C C . THR A 1 70 ? -17.030 3.122 22.172 1.00 89.75 70 THR A C 1
ATOM 494 O O . THR A 1 70 ? -17.002 4.220 22.727 1.00 89.75 70 THR A O 1
ATOM 497 N N . GLN A 1 71 ? -18.144 2.655 21.597 1.00 82.88 71 GLN A N 1
ATOM 498 C CA . GLN A 1 71 ? -19.436 3.335 21.697 1.00 82.88 71 GLN A CA 1
ATOM 499 C C . GLN A 1 71 ? -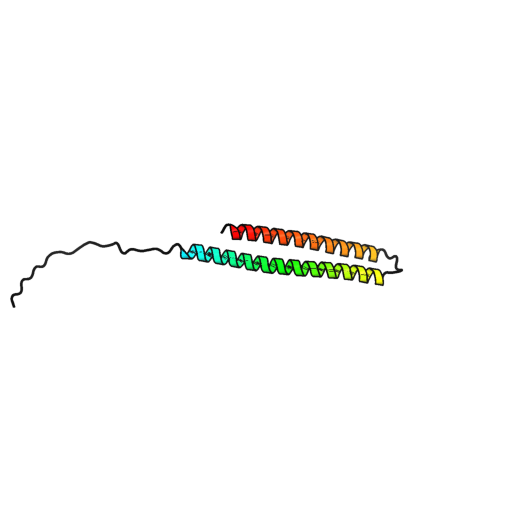19.812 3.531 23.174 1.00 82.88 71 GLN A C 1
ATOM 501 O O . GLN A 1 71 ? -19.951 2.575 23.931 1.00 82.88 71 GLN A O 1
ATOM 506 N N . GLY A 1 72 ? -19.962 4.791 23.590 1.00 77.88 72 GLY A N 1
ATOM 507 C CA . GLY A 1 72 ? -20.260 5.167 24.978 1.00 77.88 72 GLY A CA 1
ATOM 508 C C . GLY A 1 72 ? -19.032 5.403 25.868 1.00 77.88 72 GLY A C 1
ATOM 509 O O . GLY A 1 72 ? -19.190 5.891 26.986 1.00 77.88 72 GLY A O 1
ATOM 510 N N . SER A 1 73 ? -17.821 5.140 25.368 1.00 70.25 73 SER A N 1
ATOM 511 C CA . SER A 1 73 ? -16.555 5.386 26.064 1.00 70.25 73 SER A CA 1
ATOM 512 C C . SER A 1 73 ? -15.880 6.640 25.503 1.00 70.25 73 SER A C 1
ATOM 514 O O . SER A 1 73 ? -15.258 6.604 24.447 1.00 70.25 73 SER A O 1
ATOM 516 N N . GLY A 1 74 ? -15.982 7.768 26.210 1.00 67.62 74 GLY A N 1
ATOM 517 C CA . GLY A 1 74 ? -15.325 9.034 25.846 1.00 67.62 74 GLY A CA 1
ATOM 518 C C . GLY A 1 74 ? -13.840 9.102 26.226 1.00 67.62 74 GLY A C 1
ATOM 519 O O . GLY A 1 74 ? -13.417 10.101 26.796 1.00 67.62 74 GLY A O 1
ATOM 520 N N . GLN A 1 75 ? -13.067 8.033 26.001 1.00 79.38 75 GLN A N 1
ATOM 521 C CA . GLN A 1 75 ? -11.660 7.959 26.424 1.00 79.38 75 GLN A CA 1
ATOM 522 C C . GLN A 1 75 ? -10.708 8.562 25.376 1.00 79.38 75 GLN A C 1
ATOM 524 O O . GLN A 1 75 ? -10.770 8.213 24.198 1.00 79.38 75 GLN A O 1
ATOM 529 N N . GLU A 1 76 ? -9.783 9.424 25.810 1.00 84.38 76 GLU A N 1
ATOM 530 C CA . GLU A 1 76 ? -8.781 10.077 24.944 1.00 84.38 76 GLU A CA 1
ATOM 531 C C . GLU A 1 76 ? -7.833 9.077 24.259 1.00 84.38 76 GLU A C 1
ATOM 533 O O . GLU A 1 76 ? -7.434 9.280 23.112 1.00 84.38 76 GLU A O 1
ATOM 538 N N . GLU A 1 77 ? -7.523 7.957 24.916 1.00 87.06 77 GLU A N 1
ATOM 539 C CA . GLU A 1 77 ? -6.671 6.883 24.381 1.00 87.06 77 GLU A CA 1
ATOM 540 C C . GLU A 1 77 ? -7.239 6.276 23.089 1.00 87.06 77 GLU A C 1
ATOM 542 O O . GLU A 1 77 ? -6.498 5.941 22.163 1.00 87.06 77 GLU A O 1
ATOM 547 N N . ILE A 1 78 ? -8.568 6.203 22.989 1.00 89.69 78 ILE A N 1
ATOM 548 C CA . ILE A 1 78 ? -9.267 5.723 21.797 1.00 89.69 78 ILE A CA 1
ATOM 549 C C . ILE A 1 78 ? -9.157 6.737 20.657 1.00 89.69 78 ILE A C 1
ATOM 551 O O . ILE A 1 78 ? -8.904 6.359 19.512 1.00 89.69 78 ILE A O 1
ATOM 555 N N . GLN A 1 79 ? -9.296 8.029 20.962 1.00 87.31 79 GLN A N 1
ATOM 556 C CA . GLN A 1 79 ? -9.123 9.087 19.967 1.00 87.31 79 GLN A CA 1
ATOM 557 C C . GLN A 1 79 ? -7.700 9.087 19.395 1.00 87.31 79 GLN A C 1
ATOM 559 O O . GLN A 1 79 ? -7.515 9.261 18.189 1.00 87.31 79 GLN A O 1
ATOM 564 N N . HIS A 1 80 ? -6.704 8.828 20.244 1.00 91.56 80 HIS A N 1
ATOM 565 C CA . HIS A 1 80 ? -5.321 8.654 19.817 1.00 91.56 80 HIS A CA 1
ATOM 566 C C . HIS A 1 80 ? -5.144 7.420 18.915 1.00 91.56 80 HIS A C 1
ATOM 568 O O . HIS A 1 80 ? -4.514 7.517 17.862 1.00 91.56 80 HIS A O 1
ATOM 574 N N . ALA A 1 81 ? -5.761 6.284 19.260 1.00 91.69 81 ALA A N 1
ATOM 575 C CA . ALA A 1 81 ? -5.732 5.078 18.431 1.00 91.69 81 ALA A CA 1
ATOM 576 C C . ALA A 1 81 ? -6.338 5.294 17.030 1.00 91.69 81 ALA A C 1
ATOM 578 O O . ALA A 1 81 ? -5.755 4.833 16.047 1.00 91.69 81 ALA A O 1
ATOM 579 N N . TYR A 1 82 ? -7.436 6.053 16.899 1.00 91.56 82 TYR A N 1
ATOM 580 C CA . TYR A 1 82 ? -7.959 6.439 15.577 1.00 91.56 82 TYR A CA 1
ATOM 581 C C . TYR A 1 82 ? -6.956 7.232 14.754 1.00 91.56 82 TYR A C 1
ATOM 583 O O . TYR A 1 82 ? -6.800 6.957 13.564 1.00 91.56 82 TYR A O 1
ATOM 591 N N . GLY A 1 83 ? -6.287 8.201 15.385 1.00 92.44 83 GLY A N 1
ATOM 592 C CA . GLY A 1 83 ? -5.257 9.008 14.739 1.00 92.44 83 GLY A CA 1
ATOM 593 C C . GLY A 1 83 ? -4.139 8.137 14.171 1.00 92.44 83 GLY A C 1
ATOM 594 O O . GLY A 1 83 ? -3.821 8.252 12.991 1.00 92.44 83 GLY A O 1
ATOM 595 N N . MET A 1 84 ? -3.629 7.195 14.971 1.00 96.12 84 MET A N 1
ATOM 596 C CA . MET A 1 84 ? -2.582 6.264 14.533 1.00 96.12 84 MET A CA 1
ATOM 597 C C . MET A 1 84 ? -3.040 5.351 13.385 1.00 96.12 84 MET A C 1
ATOM 599 O O . MET A 1 84 ? -2.286 5.128 12.441 1.00 96.12 84 MET A O 1
ATOM 603 N N . LEU A 1 85 ? -4.276 4.834 13.425 1.00 94.81 85 LEU A N 1
ATOM 604 C CA . LEU A 1 85 ? -4.820 4.007 12.338 1.00 94.81 85 LEU A CA 1
ATOM 605 C C . LEU A 1 85 ? -4.986 4.809 11.037 1.00 94.81 85 LEU A C 1
ATOM 607 O O . LEU A 1 85 ? -4.675 4.306 9.958 1.00 94.81 85 LEU A O 1
ATOM 611 N N . ALA A 1 86 ? -5.444 6.059 11.134 1.00 92.56 86 ALA A N 1
ATOM 612 C CA . ALA A 1 86 ? -5.577 6.946 9.982 1.00 92.56 86 ALA A CA 1
ATOM 613 C C . ALA A 1 86 ? -4.208 7.303 9.379 1.00 92.56 86 ALA A C 1
ATOM 615 O O . ALA A 1 86 ? -4.040 7.246 8.161 1.00 92.56 86 ALA A O 1
ATOM 616 N N . GLU A 1 87 ? -3.216 7.601 10.221 1.00 96.38 87 GLU A N 1
ATOM 617 C CA . GLU A 1 87 ? -1.842 7.870 9.792 1.00 96.38 87 GLU A CA 1
ATOM 618 C C . GLU A 1 87 ? -1.216 6.643 9.112 1.00 96.38 87 GLU A C 1
ATOM 620 O O . GLU A 1 87 ? -0.607 6.761 8.046 1.00 96.38 87 GLU A O 1
ATOM 625 N N . ALA A 1 88 ? -1.438 5.443 9.660 1.00 96.69 88 ALA A N 1
ATOM 626 C CA . ALA A 1 88 ? -1.005 4.197 9.037 1.00 96.69 88 ALA A CA 1
ATOM 627 C C . ALA A 1 88 ? -1.624 4.021 7.641 1.00 96.69 88 ALA A C 1
ATOM 629 O O . ALA A 1 88 ? -0.899 3.763 6.679 1.00 96.69 88 ALA A O 1
ATOM 630 N N . ALA A 1 89 ? -2.936 4.230 7.493 1.00 94.38 89 ALA A N 1
ATOM 631 C CA . ALA A 1 89 ? -3.608 4.139 6.197 1.00 94.38 89 ALA A CA 1
ATOM 632 C C . ALA A 1 89 ? -3.049 5.155 5.182 1.00 94.38 89 ALA A C 1
ATOM 634 O O . ALA A 1 89 ? -2.807 4.811 4.021 1.00 94.38 89 ALA A O 1
ATOM 635 N N . GLN A 1 90 ? -2.780 6.392 5.607 1.00 95.25 90 GLN A N 1
ATOM 636 C CA . GLN A 1 90 ? -2.149 7.410 4.759 1.00 95.25 90 GLN A CA 1
ATOM 637 C C . GLN A 1 90 ? -0.726 7.015 4.340 1.00 95.25 90 GLN A C 1
ATOM 639 O O . GLN A 1 90 ? -0.370 7.154 3.168 1.00 95.25 90 GLN A O 1
ATOM 644 N N . SER A 1 91 ? 0.066 6.468 5.263 1.00 97.25 91 SER A N 1
ATOM 645 C CA . SER A 1 91 ? 1.421 5.983 4.986 1.00 97.25 91 SER A CA 1
ATOM 646 C C . SER A 1 91 ? 1.421 4.873 3.930 1.00 97.25 91 SER A C 1
ATOM 648 O O . SER A 1 91 ? 2.171 4.948 2.954 1.00 97.25 91 SER A O 1
ATOM 650 N N . LEU A 1 92 ? 0.511 3.895 4.039 1.00 96.50 92 LEU A N 1
ATOM 651 C CA . LEU A 1 92 ? 0.390 2.822 3.045 1.00 96.50 92 LEU A CA 1
ATOM 652 C C . LEU A 1 92 ? 0.051 3.362 1.649 1.00 96.50 92 LEU A C 1
ATOM 654 O O . LEU A 1 92 ? 0.595 2.869 0.662 1.00 96.50 92 LEU A O 1
ATOM 658 N N . ASN A 1 93 ? -0.790 4.396 1.546 1.00 93.88 93 ASN A N 1
ATOM 659 C CA . ASN A 1 93 ? -1.080 5.052 0.266 1.00 93.88 93 ASN A CA 1
ATOM 660 C C . ASN A 1 93 ? 0.170 5.722 -0.338 1.00 93.88 93 ASN A C 1
ATOM 662 O O . ASN A 1 93 ? 0.427 5.598 -1.537 1.00 93.88 93 ASN A O 1
ATOM 666 N N . GLY A 1 94 ? 0.991 6.380 0.487 1.00 95.81 94 GLY A N 1
ATOM 667 C CA . GLY A 1 94 ? 2.268 6.956 0.048 1.00 95.81 94 GLY A CA 1
ATOM 668 C C . GLY A 1 94 ? 3.263 5.897 -0.445 1.00 95.81 94 GLY A C 1
ATOM 669 O O . GLY A 1 94 ? 3.910 6.071 -1.485 1.00 95.81 94 GLY A O 1
ATOM 670 N N . VAL A 1 95 ? 3.343 4.762 0.255 1.00 97.25 95 VAL A N 1
ATOM 671 C CA . VAL A 1 95 ? 4.170 3.619 -0.157 1.00 97.25 95 VAL A CA 1
ATOM 672 C C . VAL A 1 95 ? 3.677 3.043 -1.488 1.00 97.25 95 VAL A C 1
ATOM 674 O O . VAL A 1 95 ? 4.491 2.845 -2.388 1.00 97.25 95 VAL A O 1
ATOM 677 N N . GLN A 1 96 ? 2.364 2.852 -1.668 1.00 97.12 96 GLN A N 1
ATOM 678 C CA . GLN A 1 96 ? 1.787 2.396 -2.943 1.00 97.12 96 GLN A CA 1
ATOM 679 C C . GLN A 1 96 ? 2.168 3.322 -4.107 1.00 97.12 96 GLN A C 1
ATOM 681 O O . GLN A 1 96 ? 2.588 2.847 -5.162 1.00 97.12 96 GLN A O 1
ATOM 686 N N . GLY A 1 97 ? 2.082 4.642 -3.915 1.00 96.75 97 GLY A N 1
ATOM 687 C CA . GLY A 1 97 ? 2.505 5.618 -4.923 1.00 96.75 97 GLY A CA 1
ATOM 688 C C . GLY A 1 97 ? 3.988 5.491 -5.288 1.00 96.75 97 GLY A C 1
ATOM 689 O O . GLY A 1 97 ? 4.342 5.488 -6.466 1.00 96.75 97 GLY A O 1
ATOM 690 N N . THR A 1 98 ? 4.849 5.306 -4.286 1.00 97.81 98 THR A N 1
ATOM 691 C CA . THR A 1 98 ? 6.297 5.126 -4.484 1.00 97.81 98 THR A CA 1
ATOM 692 C C . THR A 1 98 ? 6.610 3.838 -5.250 1.00 97.81 98 THR A C 1
ATOM 694 O O . THR A 1 98 ? 7.438 3.845 -6.161 1.00 97.81 98 THR A O 1
ATOM 697 N N . ILE A 1 99 ? 5.918 2.740 -4.932 1.00 97.69 99 ILE A N 1
ATOM 698 C CA . ILE A 1 99 ? 6.081 1.462 -5.635 1.00 97.69 99 ILE A CA 1
ATOM 699 C C . ILE A 1 99 ? 5.648 1.594 -7.101 1.00 97.69 99 ILE A C 1
ATOM 701 O O . ILE A 1 99 ? 6.399 1.200 -7.991 1.00 97.69 99 ILE A O 1
ATOM 705 N N . ASN A 1 100 ? 4.495 2.211 -7.374 1.00 97.50 100 ASN A N 1
ATOM 706 C CA . ASN A 1 100 ? 4.020 2.437 -8.745 1.00 97.50 100 ASN A CA 1
ATOM 707 C C . ASN A 1 100 ? 4.986 3.308 -9.568 1.00 97.50 100 ASN A C 1
ATOM 709 O O . ASN A 1 100 ? 5.242 3.026 -10.742 1.00 97.50 100 ASN A O 1
ATOM 713 N N . ALA A 1 101 ? 5.570 4.338 -8.950 1.00 97.19 101 ALA A N 1
ATOM 714 C CA . ALA A 1 101 ? 6.600 5.155 -9.586 1.00 97.19 101 ALA A CA 1
ATOM 715 C C . ALA A 1 101 ? 7.867 4.336 -9.891 1.00 97.19 101 ALA A C 1
ATOM 717 O O . ALA A 1 101 ? 8.449 4.475 -10.968 1.00 97.19 101 ALA A O 1
ATOM 718 N N . SER A 1 102 ? 8.268 3.444 -8.978 1.00 96.75 102 SER A N 1
ATOM 719 C CA . SER A 1 102 ? 9.395 2.529 -9.189 1.00 96.75 102 SER A CA 1
ATOM 720 C C . SER A 1 102 ? 9.146 1.565 -10.350 1.00 96.75 102 SER A C 1
ATOM 722 O O . SER A 1 102 ? 10.034 1.404 -11.185 1.00 96.75 102 SER A O 1
ATOM 724 N N . ILE A 1 103 ? 7.952 0.964 -10.432 1.00 96.75 103 ILE A N 1
ATOM 725 C CA . ILE A 1 103 ? 7.546 0.092 -11.550 1.00 96.75 103 ILE A CA 1
ATOM 726 C C . ILE A 1 103 ? 7.671 0.858 -12.868 1.00 96.75 103 ILE A C 1
ATOM 728 O O . ILE A 1 103 ? 8.401 0.435 -13.759 1.00 96.75 103 ILE A O 1
ATOM 732 N N . THR A 1 104 ? 7.055 2.041 -12.948 1.00 96.81 104 THR A N 1
ATOM 733 C CA . THR A 1 104 ? 7.093 2.892 -14.149 1.00 96.81 104 THR A CA 1
ATOM 734 C C . THR A 1 104 ? 8.531 3.225 -14.558 1.00 96.81 104 THR A C 1
ATOM 736 O O . THR A 1 104 ? 8.885 3.180 -15.736 1.00 96.81 104 THR A O 1
ATOM 739 N N . SER A 1 105 ? 9.394 3.560 -13.596 1.00 96.38 105 SER A N 1
ATOM 740 C CA . SER A 1 105 ? 10.810 3.849 -13.856 1.00 96.38 105 SER A CA 1
ATOM 741 C C . SER A 1 105 ? 11.545 2.631 -14.430 1.00 96.38 105 SER A C 1
ATOM 743 O O . SER A 1 105 ? 12.263 2.746 -15.427 1.00 96.38 105 SER A O 1
ATOM 745 N N . ALA A 1 106 ? 11.316 1.450 -13.851 1.00 93.56 106 ALA A N 1
ATOM 746 C CA . ALA A 1 106 ? 11.919 0.203 -14.303 1.00 93.56 106 ALA A CA 1
ATOM 747 C C . ALA A 1 106 ? 11.425 -0.207 -15.705 1.00 93.56 106 ALA A C 1
ATOM 749 O O . ALA A 1 106 ? 12.235 -0.594 -16.546 1.00 93.56 106 ALA A O 1
ATOM 750 N N . GLU A 1 107 ? 10.131 -0.047 -16.000 1.00 93.50 107 GLU A N 1
ATOM 751 C CA . GLU A 1 107 ? 9.551 -0.302 -17.330 1.00 93.50 107 GLU A CA 1
ATOM 752 C C . GLU A 1 107 ? 10.132 0.624 -18.401 1.00 93.50 107 GLU A C 1
ATOM 754 O O . GLU A 1 107 ? 10.508 0.167 -19.481 1.00 93.50 107 GLU A O 1
ATOM 759 N N . ASN A 1 108 ? 10.277 1.916 -18.092 1.00 94.56 108 ASN A N 1
ATOM 760 C CA . ASN A 1 108 ? 10.901 2.876 -19.003 1.00 94.56 108 ASN A CA 1
ATOM 761 C C . ASN A 1 108 ? 12.353 2.508 -19.322 1.00 94.56 108 ASN A C 1
ATOM 763 O O . ASN A 1 108 ? 12.807 2.703 -20.449 1.00 94.56 108 ASN A O 1
ATOM 767 N N . TYR A 1 109 ? 13.096 1.989 -18.344 1.00 92.94 109 TYR A N 1
ATOM 768 C CA . TYR A 1 109 ? 14.448 1.500 -18.585 1.00 92.94 109 TYR A CA 1
ATOM 769 C C . TYR A 1 109 ? 14.437 0.239 -19.462 1.00 92.94 109 TYR A C 1
ATOM 771 O O . TYR A 1 109 ? 15.132 0.212 -20.477 1.00 92.94 109 TYR A O 1
ATOM 779 N N . ALA A 1 110 ? 13.596 -0.753 -19.148 1.00 90.12 110 ALA A N 1
ATOM 780 C CA . ALA A 1 110 ? 13.472 -1.982 -19.936 1.00 90.12 110 ALA A CA 1
ATOM 781 C C . ALA A 1 110 ? 13.064 -1.733 -21.399 1.00 90.12 110 ALA A C 1
ATOM 783 O O . ALA A 1 110 ? 13.535 -2.436 -22.289 1.00 90.12 110 ALA A O 1
ATOM 784 N N . GLY A 1 111 ? 12.218 -0.730 -21.657 1.00 89.50 111 GLY A N 1
ATOM 785 C CA . GLY A 1 111 ? 11.795 -0.350 -23.009 1.00 89.50 111 GLY A CA 1
ATOM 786 C C . GLY A 1 111 ? 12.867 0.362 -23.844 1.00 89.50 111 GLY A C 1
ATOM 787 O O . GLY A 1 111 ? 12.684 0.507 -25.050 1.00 89.50 111 GLY A O 1
ATOM 788 N N . ARG A 1 112 ? 13.960 0.826 -23.219 1.00 91.69 112 ARG A N 1
ATOM 789 C CA . ARG A 1 112 ? 15.097 1.484 -23.892 1.00 91.69 112 ARG A CA 1
ATOM 790 C C . ARG A 1 112 ? 16.263 0.543 -24.190 1.00 91.69 112 ARG A C 1
ATOM 792 O O . ARG A 1 112 ? 17.118 0.912 -24.996 1.00 91.69 112 ARG A O 1
ATOM 799 N N . LEU A 1 113 ? 16.332 -0.589 -23.486 1.00 85.81 113 LEU A N 1
ATOM 800 C CA . LEU A 1 113 ? 17.177 -1.724 -23.863 1.00 85.81 113 LEU A CA 1
ATOM 801 C C . LEU A 1 113 ? 16.682 -2.311 -25.189 1.00 85.81 113 LEU A C 1
ATOM 803 O O . LEU A 1 113 ? 17.315 -3.265 -25.682 1.00 85.81 113 LEU A O 1
#

Radius of gyration: 35.26 Å; chains: 1; bounding box: 83×56×92 Å

Secondary structure (DSSP, 8-state):
-----------------------HHHHHHHHHHHHHHHHHHHHHHHHHHHHHHHHHHHHHHHHHHHHHHTTT---HHHHHHHHHHHHHHHHHHHHHHHHHHHHHHHHHHHTT-